Protein AF-A0A2D6P6T3-F1 (afdb_monomer)

Mean predicted aligned error: 6.08 Å

pLDDT: mean 85.12, std 9.63, ra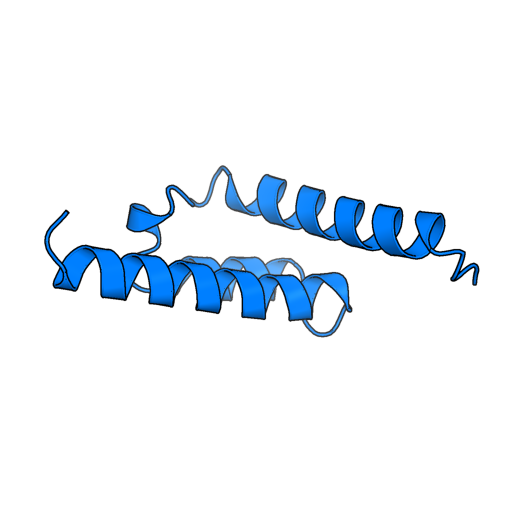nge [48.41, 93.38]

Nearest PDB structures (foldseek):
  4h9p-assembly1_C  TM=5.333E-01  e=9.479E+00  Homo sapiens

Structure (mmCIF, N/CA/C/O backbone):
data_AF-A0A2D6P6T3-F1
#
_entry.id   AF-A0A2D6P6T3-F1
#
loop_
_atom_site.group_PDB
_atom_site.id
_atom_site.type_symbol
_atom_site.label_atom_id
_atom_site.label_alt_id
_atom_site.label_comp_id
_atom_site.label_asym_id
_atom_site.label_entity_id
_atom_site.label_seq_id
_atom_site.pdbx_PDB_ins_code
_atom_site.Cartn_x
_atom_site.Cartn_y
_atom_site.Cartn_z
_atom_site.occupancy
_atom_site.B_iso_or_equiv
_atom_site.auth_seq_id
_atom_site.auth_comp_id
_atom_site.auth_asym_id
_atom_site.auth_atom_id
_atom_site.pdbx_PDB_model_num
ATOM 1 N N . MET A 1 1 ? -15.552 11.634 12.994 1.00 60.28 1 MET A N 1
ATOM 2 C CA . MET A 1 1 ? -15.058 10.305 13.426 1.00 60.28 1 MET A CA 1
ATOM 3 C C . MET A 1 1 ? -14.492 10.418 14.835 1.00 60.28 1 MET A C 1
ATOM 5 O O . MET A 1 1 ? -14.053 11.498 15.202 1.00 60.28 1 MET A O 1
ATOM 9 N N . SER A 1 2 ? -14.544 9.354 15.643 1.00 79.94 2 SER A N 1
ATOM 10 C CA . SER A 1 2 ? -13.864 9.343 16.951 1.00 79.94 2 SER A CA 1
ATOM 11 C C . SER A 1 2 ? -12.349 9.458 16.736 1.00 79.94 2 SER A C 1
ATOM 13 O O . SER A 1 2 ? -11.851 8.858 15.785 1.00 79.94 2 SER A O 1
ATOM 15 N N . LYS A 1 3 ? -11.620 10.181 17.600 1.00 81.69 3 LYS A N 1
ATOM 16 C CA . LYS A 1 3 ? -10.156 10.384 17.476 1.00 81.69 3 LYS A CA 1
ATOM 17 C C . LYS A 1 3 ? -9.387 9.069 17.302 1.00 81.69 3 LYS A C 1
ATOM 19 O O . LYS A 1 3 ? -8.424 9.009 16.557 1.00 81.69 3 LYS A O 1
ATOM 24 N N . VAL A 1 4 ? -9.873 8.005 17.941 1.00 82.94 4 VAL A N 1
ATOM 25 C CA . VAL A 1 4 ? -9.318 6.647 17.842 1.00 82.94 4 VAL A CA 1
ATOM 26 C C . VAL A 1 4 ? -9.465 6.070 16.430 1.00 82.94 4 VAL A C 1
ATOM 28 O O . VAL A 1 4 ? -8.538 5.464 15.916 1.00 82.94 4 VAL A O 1
ATOM 31 N N . LYS A 1 5 ? -10.609 6.288 15.767 1.00 82.88 5 LYS A N 1
ATOM 32 C CA . LYS A 1 5 ? -10.822 5.817 14.388 1.00 82.88 5 LYS A CA 1
ATOM 33 C C . LYS A 1 5 ? -9.954 6.579 13.390 1.00 82.88 5 LYS A C 1
ATOM 35 O O . LYS A 1 5 ? -9.451 5.962 12.464 1.00 82.88 5 LYS A O 1
ATOM 40 N N . GLN A 1 6 ? -9.773 7.886 13.594 1.00 86.50 6 GLN A N 1
ATOM 41 C CA . GLN A 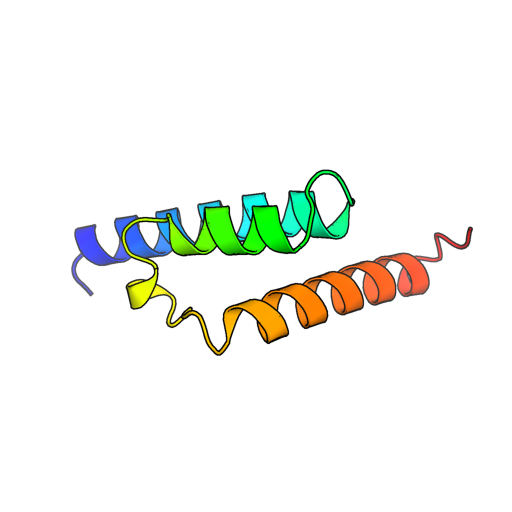1 6 ? -8.847 8.671 12.772 1.00 86.50 6 G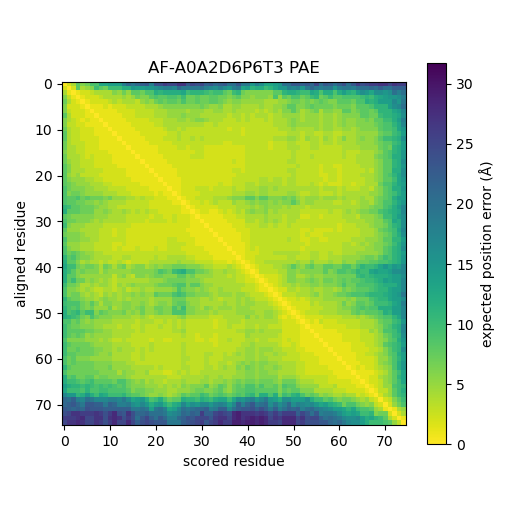LN A CA 1
ATOM 42 C C . GLN A 1 6 ? -7.419 8.163 12.929 1.00 86.50 6 GLN A C 1
ATOM 44 O O . GLN A 1 6 ? -6.802 7.860 11.927 1.00 86.50 6 GLN A O 1
ATOM 49 N N . TYR A 1 7 ? -6.958 7.940 14.164 1.00 88.38 7 TYR A N 1
ATOM 50 C CA . TYR A 1 7 ? -5.618 7.409 14.417 1.00 88.38 7 TYR A CA 1
ATOM 51 C C . TYR A 1 7 ? -5.328 6.121 13.633 1.00 88.38 7 TYR A C 1
ATOM 53 O O . TYR A 1 7 ? -4.318 6.044 12.945 1.00 88.38 7 TYR A O 1
ATOM 61 N N . TYR A 1 8 ? -6.239 5.143 13.671 1.00 86.44 8 TYR A N 1
ATOM 62 C CA . TYR A 1 8 ? -6.068 3.906 12.903 1.00 86.44 8 TYR A CA 1
ATOM 63 C C . TYR A 1 8 ? -6.168 4.113 11.389 1.00 86.44 8 TYR A C 1
ATOM 65 O O . TYR A 1 8 ? -5.513 3.393 10.642 1.00 86.44 8 TYR A O 1
ATOM 73 N N . THR A 1 9 ? -6.970 5.076 10.928 1.00 88.19 9 THR A N 1
ATOM 74 C CA . THR A 1 9 ? -7.048 5.412 9.496 1.00 88.19 9 THR A CA 1
ATOM 75 C C . THR A 1 9 ? -5.719 6.005 9.035 1.00 88.19 9 THR A C 1
ATOM 77 O O . THR A 1 9 ? -5.116 5.467 8.115 1.00 88.19 9 THR A O 1
ATOM 80 N N . ASP A 1 10 ? -5.212 7.014 9.749 1.00 90.62 10 ASP A N 1
ATOM 81 C CA . ASP A 1 10 ? -3.941 7.686 9.460 1.00 90.62 10 ASP A CA 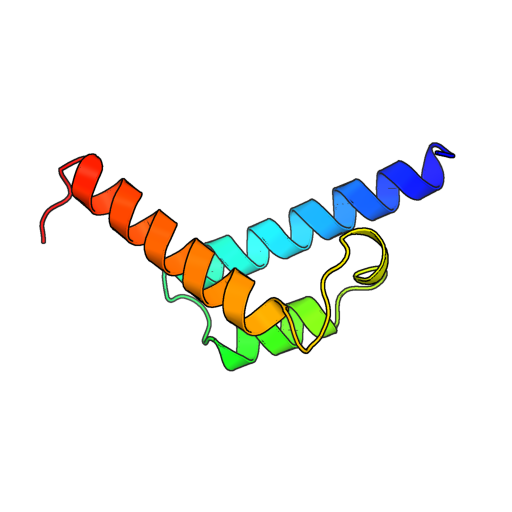1
ATOM 82 C C . ASP A 1 10 ? -2.758 6.698 9.515 1.00 90.62 10 ASP A C 1
ATOM 84 O O . ASP A 1 10 ? -1.851 6.733 8.685 1.00 90.62 10 ASP A O 1
ATOM 88 N N . GLU A 1 11 ? -2.757 5.786 10.494 1.00 91.25 11 GLU A N 1
ATOM 89 C CA . GLU A 1 11 ? -1.738 4.740 10.619 1.00 91.25 11 GLU A CA 1
ATOM 90 C C . GLU A 1 11 ? -1.797 3.743 9.453 1.00 91.25 11 GLU A C 1
ATOM 92 O O . GLU A 1 11 ? -0.759 3.340 8.926 1.00 91.25 11 GLU A O 1
ATOM 97 N N . THR A 1 12 ? -3.002 3.369 9.017 1.00 90.44 12 THR A N 1
ATOM 98 C CA . THR A 1 12 ? -3.187 2.464 7.876 1.00 90.44 12 THR A CA 1
ATOM 99 C C . THR A 1 12 ? -2.759 3.131 6.574 1.00 90.44 12 THR A C 1
ATOM 101 O O . THR A 1 12 ? -1.989 2.527 5.833 1.00 90.44 12 THR A O 1
ATOM 104 N N . GLU A 1 13 ? -3.179 4.376 6.324 1.00 89.50 13 GLU A N 1
ATOM 105 C CA . GLU A 1 13 ? -2.751 5.169 5.161 1.00 89.50 13 GLU A CA 1
ATOM 106 C C . GLU A 1 13 ? -1.228 5.246 5.087 1.00 89.50 13 GLU A C 1
ATOM 108 O O . GLU A 1 13 ? -0.634 4.896 4.071 1.00 89.50 13 GLU A O 1
ATOM 113 N N . LYS A 1 14 ? -0.576 5.587 6.202 1.00 91.62 14 LYS A N 1
ATOM 114 C CA . LYS A 1 14 ? 0.883 5.685 6.253 1.00 91.62 14 LYS A CA 1
ATOM 115 C C . LYS A 1 14 ? 1.579 4.353 5.959 1.00 91.62 14 LYS A C 1
ATOM 117 O O . LYS A 1 14 ? 2.586 4.325 5.257 1.00 91.62 14 LYS A O 1
ATOM 122 N N . ASN A 1 15 ? 1.057 3.246 6.484 1.00 92.00 15 ASN A N 1
ATOM 123 C CA . ASN A 1 15 ? 1.608 1.921 6.205 1.00 92.00 15 ASN A CA 1
ATOM 124 C C . ASN A 1 15 ? 1.426 1.515 4.734 1.00 92.00 15 ASN A C 1
ATOM 126 O O . ASN A 1 15 ? 2.329 0.912 4.152 1.00 92.00 15 ASN A O 1
ATOM 130 N N . VAL A 1 16 ? 0.275 1.835 4.133 1.00 90.38 16 VAL A N 1
ATOM 131 C CA . VAL A 1 16 ? 0.016 1.610 2.704 1.00 90.38 16 VAL A CA 1
ATOM 132 C C . VAL A 1 16 ? 0.998 2.425 1.861 1.00 90.38 16 VAL A C 1
ATOM 134 O O . VAL A 1 16 ? 1.677 1.845 1.013 1.00 90.38 16 VAL A O 1
ATOM 137 N N . ASP A 1 17 ? 1.160 3.714 2.157 1.00 90.88 17 ASP A N 1
ATOM 138 C CA . ASP A 1 17 ? 2.108 4.610 1.483 1.00 90.88 17 ASP A CA 1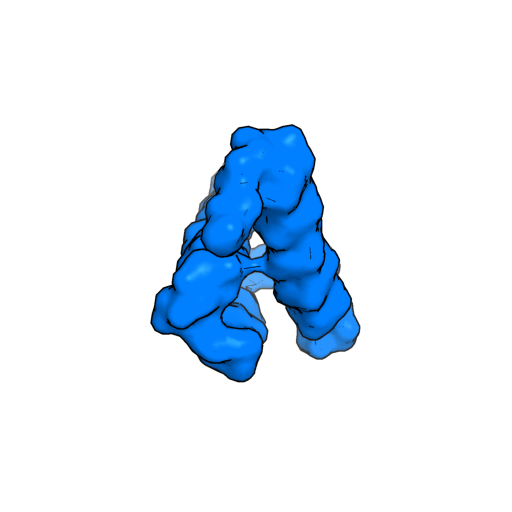
ATOM 139 C C . ASP A 1 17 ? 3.557 4.114 1.570 1.00 90.88 17 ASP A C 1
ATOM 141 O O . ASP A 1 17 ? 4.287 4.133 0.573 1.00 90.88 17 ASP A O 1
ATOM 145 N N . ASP A 1 18 ? 3.988 3.620 2.734 1.00 93.38 18 ASP A N 1
ATOM 146 C CA . ASP A 1 18 ? 5.329 3.056 2.919 1.00 93.38 18 ASP A CA 1
ATOM 147 C C . ASP A 1 18 ? 5.542 1.803 2.050 1.00 93.38 18 ASP A C 1
ATOM 149 O O . ASP A 1 18 ? 6.615 1.610 1.466 1.00 93.38 18 ASP A O 1
ATOM 153 N N . ILE A 1 19 ? 4.530 0.936 1.935 1.00 92.19 19 ILE A N 1
ATOM 154 C CA . ILE A 1 19 ? 4.597 -0.264 1.088 1.00 92.19 19 ILE A CA 1
ATOM 155 C C . ILE A 1 19 ? 4.607 0.127 -0.394 1.00 92.19 19 ILE A C 1
ATOM 157 O O . ILE A 1 19 ? 5.426 -0.398 -1.152 1.00 92.19 19 ILE A O 1
ATOM 161 N N . LEU A 1 20 ? 3.743 1.060 -0.801 1.00 90.75 20 LEU A N 1
ATOM 162 C CA . LEU A 1 20 ? 3.680 1.578 -2.167 1.00 90.75 20 LEU A CA 1
ATOM 163 C C . LEU A 1 20 ? 5.004 2.225 -2.568 1.00 90.75 20 LEU A C 1
ATOM 165 O O . LEU A 1 20 ? 5.553 1.894 -3.616 1.00 90.75 20 LEU A 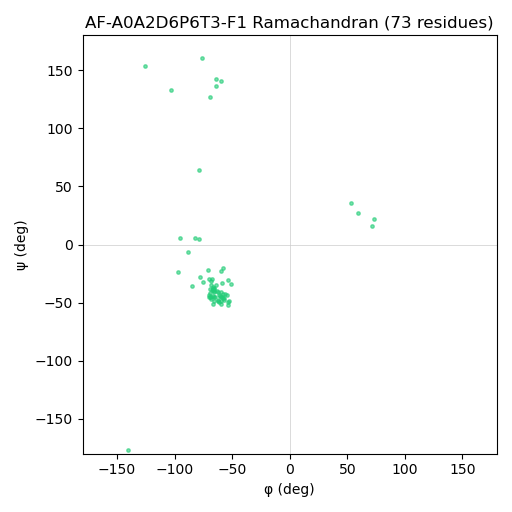O 1
ATOM 169 N N . SER A 1 21 ? 5.582 3.048 -1.695 1.00 91.56 21 SER A N 1
ATOM 170 C CA . SER A 1 21 ? 6.883 3.685 -1.912 1.00 91.56 21 SER A CA 1
ATOM 171 C C . SER A 1 21 ? 7.985 2.657 -2.175 1.00 91.56 21 SER A C 1
ATOM 173 O O . SER A 1 21 ? 8.772 2.825 -3.104 1.00 91.56 21 SER A O 1
ATOM 175 N N . LYS A 1 22 ? 8.007 1.546 -1.427 1.00 92.25 22 LYS A N 1
ATOM 176 C CA . LYS A 1 22 ? 8.938 0.426 -1.664 1.00 92.25 22 LYS A CA 1
ATOM 177 C C . LYS A 1 22 ? 8.648 -0.321 -2.965 1.00 92.25 22 LYS A C 1
ATOM 179 O O . LYS A 1 22 ? 9.565 -0.802 -3.629 1.00 92.25 22 LYS A O 1
ATOM 184 N N . TYR A 1 23 ? 7.382 -0.439 -3.347 1.00 92.62 23 TYR A N 1
ATOM 185 C CA . TYR A 1 23 ? 6.989 -1.096 -4.590 1.00 92.62 23 TYR A CA 1
ATOM 186 C C . TYR A 1 23 ? 7.383 -0.282 -5.831 1.00 92.62 23 TYR A C 1
ATOM 188 O O . TYR A 1 23 ? 7.950 -0.839 -6.776 1.00 92.62 23 TYR A O 1
ATOM 196 N N . VAL A 1 24 ? 7.141 1.033 -5.831 1.00 88.44 24 VAL A N 1
ATOM 197 C CA . VAL A 1 24 ? 7.433 1.896 -6.988 1.00 88.44 24 VAL A CA 1
ATOM 198 C C . VAL A 1 24 ? 8.934 2.030 -7.259 1.00 88.44 24 VAL A C 1
ATOM 200 O O . VAL A 1 24 ? 9.341 2.111 -8.417 1.00 88.44 24 VAL A O 1
ATOM 203 N N . ILE A 1 25 ? 9.773 1.934 -6.220 1.00 89.38 25 ILE A N 1
ATOM 204 C CA . ILE A 1 25 ? 11.241 1.871 -6.347 1.00 89.38 25 ILE A CA 1
ATOM 205 C C . ILE A 1 25 ? 11.776 0.461 -6.670 1.00 89.38 25 ILE A C 1
ATOM 207 O O . ILE A 1 25 ? 12.988 0.263 -6.704 1.00 89.38 25 ILE A O 1
ATOM 211 N N . ASN A 1 26 ? 10.898 -0.519 -6.922 1.00 87.62 26 ASN A N 1
ATOM 212 C CA . ASN A 1 26 ? 11.230 -1.932 -7.155 1.00 87.62 26 ASN A CA 1
ATOM 213 C C . ASN A 1 26 ? 11.976 -2.630 -5.991 1.00 87.62 26 ASN A C 1
ATOM 215 O O . ASN A 1 26 ? 12.696 -3.599 -6.225 1.00 87.62 26 ASN A O 1
ATOM 219 N N . GLU A 1 27 ? 11.802 -2.188 -4.740 1.00 92.38 27 GLU A N 1
ATOM 220 C CA . GLU A 1 27 ? 12.366 -2.868 -3.557 1.00 92.38 27 GLU A CA 1
ATOM 221 C C . GLU A 1 27 ? 11.575 -4.140 -3.202 1.00 92.38 27 GLU A C 1
ATOM 223 O O . GLU A 1 27 ? 12.142 -5.122 -2.723 1.00 92.38 27 GLU A O 1
ATOM 228 N N . ILE A 1 28 ? 10.263 -4.146 -3.457 1.00 93.19 28 ILE A N 1
ATOM 229 C CA . ILE A 1 28 ? 9.376 -5.298 -3.232 1.00 93.19 28 ILE A CA 1
ATOM 230 C C . ILE A 1 28 ? 8.607 -5.665 -4.504 1.00 93.19 28 ILE A C 1
ATOM 232 O O . ILE A 1 28 ? 8.356 -4.820 -5.364 1.00 93.19 28 ILE A O 1
ATOM 236 N N . SER A 1 29 ? 8.205 -6.933 -4.624 1.00 93.31 29 SER A N 1
ATOM 237 C CA . SER A 1 29 ? 7.404 -7.394 -5.761 1.00 93.31 29 SER A CA 1
ATOM 238 C C . SER A 1 29 ? 5.937 -6.968 -5.636 1.00 93.31 29 SER A C 1
ATOM 240 O O . SER A 1 29 ? 5.446 -6.700 -4.541 1.00 93.31 29 SER A O 1
ATOM 242 N N . PHE A 1 30 ? 5.206 -6.965 -6.755 1.00 89.50 30 PHE A N 1
ATOM 243 C CA . PHE A 1 30 ? 3.763 -6.680 -6.769 1.00 89.50 30 PHE A CA 1
ATOM 244 C C . PHE A 1 30 ? 2.988 -7.598 -5.814 1.00 89.50 30 PHE A C 1
ATOM 246 O O . PHE A 1 30 ? 2.158 -7.146 -5.032 1.00 89.50 30 PHE A O 1
ATOM 253 N N . LYS A 1 31 ? 3.322 -8.893 -5.822 1.00 90.88 31 LYS A N 1
ATOM 254 C CA . LYS A 1 31 ? 2.689 -9.890 -4.957 1.00 90.88 31 LYS A CA 1
ATOM 255 C C . LYS A 1 31 ? 3.006 -9.651 -3.479 1.00 90.88 31 LYS A C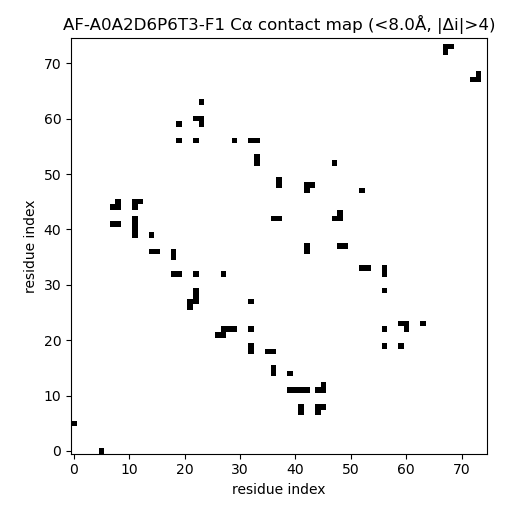 1
ATOM 257 O O . LYS A 1 31 ? 2.127 -9.827 -2.637 1.00 90.88 31 LYS A O 1
ATOM 262 N N . ASP A 1 32 ? 4.232 -9.234 -3.167 1.00 92.56 32 ASP A N 1
ATOM 263 C CA . ASP A 1 32 ? 4.621 -8.899 -1.794 1.00 92.56 32 ASP A CA 1
ATOM 264 C C . ASP A 1 32 ? 3.936 -7.624 -1.309 1.00 92.56 32 ASP A C 1
ATOM 266 O O . ASP A 1 32 ? 3.463 -7.589 -0.176 1.00 92.56 32 ASP A O 1
ATOM 270 N N . ALA A 1 33 ? 3.854 -6.597 -2.158 1.00 91.12 33 ALA A N 1
ATOM 271 C CA . ALA A 1 33 ? 3.150 -5.357 -1.855 1.00 91.12 33 ALA A CA 1
ATOM 272 C C . ALA A 1 33 ? 1.669 -5.635 -1.568 1.00 91.12 33 ALA A C 1
ATOM 274 O O . ALA A 1 33 ? 1.191 -5.311 -0.481 1.00 91.12 33 ALA A O 1
ATOM 275 N N . LYS A 1 34 ? 0.996 -6.361 -2.474 1.00 90.88 34 LYS A N 1
ATOM 276 C CA . LYS A 1 34 ? -0.387 -6.819 -2.299 1.00 90.88 34 LYS A CA 1
ATOM 277 C C . LYS A 1 34 ? -0.559 -7.586 -0.991 1.00 90.88 34 LYS A C 1
ATOM 279 O O . LYS A 1 34 ? -1.406 -7.237 -0.177 1.00 90.88 34 LYS A O 1
ATOM 284 N N . SER A 1 35 ? 0.279 -8.594 -0.740 1.00 92.12 35 SER A N 1
ATOM 285 C CA . SER A 1 35 ? 0.165 -9.406 0.475 1.00 92.12 35 SER A CA 1
ATOM 286 C C . SER A 1 35 ? 0.419 -8.609 1.756 1.00 92.12 35 SER A C 1
ATOM 288 O O . SER A 1 35 ? -0.200 -8.920 2.770 1.00 92.12 35 SER A O 1
ATOM 290 N N . LYS A 1 36 ? 1.325 -7.625 1.746 1.00 90.88 36 LYS A N 1
ATOM 291 C CA . LYS A 1 36 ? 1.586 -6.773 2.914 1.00 90.88 36 LYS A CA 1
ATOM 292 C C . LYS A 1 36 ? 0.420 -5.831 3.184 1.00 90.88 36 LYS A C 1
ATOM 294 O O . LYS A 1 36 ? 0.020 -5.726 4.334 1.00 90.88 36 LYS A O 1
ATOM 299 N N . ILE A 1 37 ? -0.140 -5.219 2.141 1.00 89.56 37 ILE A N 1
ATOM 300 C CA . ILE A 1 37 ? -1.290 -4.318 2.264 1.00 89.56 37 ILE A CA 1
ATOM 301 C C . ILE A 1 37 ? -2.517 -5.101 2.743 1.00 89.56 37 ILE A C 1
ATOM 303 O O . ILE A 1 37 ? -3.127 -4.725 3.732 1.00 89.56 37 ILE A O 1
ATOM 307 N N . MET A 1 38 ? -2.790 -6.274 2.169 1.00 88.50 38 MET A N 1
ATOM 308 C CA . MET A 1 38 ? -3.862 -7.171 2.632 1.00 88.50 38 MET A CA 1
ATOM 309 C C . MET A 1 38 ? -3.720 -7.651 4.081 1.00 88.50 38 MET A C 1
ATOM 311 O O . MET A 1 38 ? -4.699 -8.079 4.684 1.00 88.50 38 MET A O 1
ATOM 315 N N . LYS A 1 39 ? -2.503 -7.636 4.631 1.00 89.94 39 LYS A N 1
ATOM 316 C CA . LYS A 1 39 ? -2.232 -8.005 6.026 1.00 89.94 39 LYS A CA 1
ATOM 317 C C . LYS A 1 39 ? -2.352 -6.827 6.991 1.00 89.94 39 LYS A C 1
ATOM 319 O O . LYS A 1 39 ? -2.213 -7.054 8.189 1.00 89.94 39 LYS A O 1
ATOM 324 N N . LEU A 1 40 ? -2.552 -5.599 6.505 1.00 87.44 40 LEU A N 1
ATOM 325 C CA . LEU A 1 40 ? -2.736 -4.448 7.379 1.00 87.44 40 LEU A CA 1
ATOM 326 C C . LEU A 1 40 ? -4.078 -4.548 8.094 1.00 87.44 40 LEU A C 1
ATOM 328 O O . LEU A 1 40 ? -5.139 -4.668 7.477 1.00 87.44 40 LEU A O 1
ATOM 332 N N . ASP A 1 41 ? -4.018 -4.446 9.416 1.00 79.94 41 ASP A N 1
ATOM 333 C CA . ASP A 1 41 ? -5.212 -4.271 10.219 1.00 79.94 41 ASP A CA 1
ATOM 334 C C . ASP A 1 41 ? -5.853 -2.930 9.862 1.00 79.94 41 ASP A C 1
ATOM 336 O O . ASP A 1 41 ? -5.175 -1.911 9.756 1.00 79.94 41 ASP A O 1
ATOM 340 N N . ASN A 1 42 ? -7.179 -2.929 9.723 1.00 83.06 42 ASN A N 1
ATOM 341 C CA . ASN A 1 42 ? -7.977 -1.755 9.365 1.00 83.06 42 ASN A CA 1
ATOM 342 C C . ASN A 1 42 ? -7.883 -1.293 7.901 1.00 83.06 42 ASN A C 1
ATOM 344 O O . ASN A 1 42 ? -8.292 -0.172 7.603 1.00 83.06 42 ASN A O 1
ATOM 348 N N . LEU A 1 43 ? -7.483 -2.162 6.968 1.00 84.31 43 LEU A N 1
ATOM 349 C CA . LEU A 1 43 ? -7.563 -1.872 5.528 1.00 84.31 43 LEU A CA 1
ATOM 350 C C . LEU A 1 43 ? -8.976 -1.439 5.070 1.00 84.31 43 LEU A C 1
ATOM 352 O O . LEU A 1 43 ? -9.138 -0.564 4.224 1.00 84.31 43 LEU A O 1
ATOM 356 N N . ASN A 1 44 ? -10.012 -1.950 5.741 1.00 82.56 44 ASN A N 1
ATOM 357 C CA . ASN A 1 44 ? -11.403 -1.525 5.555 1.00 82.56 44 ASN A CA 1
ATOM 358 C C . ASN A 1 44 ? -11.648 -0.023 5.815 1.00 82.56 44 ASN A C 1
ATOM 360 O O . ASN A 1 44 ? -12.668 0.503 5.381 1.00 82.56 44 ASN A O 1
ATOM 364 N N . LEU A 1 45 ? -10.770 0.673 6.550 1.00 84.31 45 LEU A N 1
ATOM 365 C CA . LEU A 1 45 ? -10.896 2.115 6.805 1.00 84.31 45 LEU A CA 1
ATOM 366 C C . LEU A 1 45 ? -10.461 2.962 5.606 1.00 84.31 45 LEU A C 1
ATOM 368 O O . LEU A 1 45 ? -10.984 4.059 5.435 1.00 84.31 45 LEU A O 1
ATOM 372 N N . VAL A 1 46 ? -9.549 2.445 4.780 1.00 84.38 46 VAL A N 1
ATOM 373 C CA . VAL A 1 46 ? -9.035 3.114 3.574 1.00 84.38 46 VAL A CA 1
ATOM 374 C C . VAL A 1 46 ? -9.775 2.702 2.301 1.00 84.38 46 VAL A C 1
ATOM 376 O O . VAL A 1 46 ? -9.424 3.150 1.217 1.00 84.38 46 VAL A O 1
ATOM 379 N N . ASN A 1 47 ? -10.840 1.899 2.421 1.00 83.50 47 ASN A N 1
ATOM 380 C CA . ASN A 1 47 ? -11.592 1.344 1.289 1.00 83.50 47 ASN A CA 1
ATOM 381 C C . ASN A 1 47 ? -10.693 0.618 0.275 1.00 83.50 47 ASN A C 1
ATOM 383 O O . ASN A 1 47 ? -10.940 0.684 -0.925 1.00 83.50 47 ASN A O 1
ATOM 387 N N . ILE A 1 48 ? -9.647 -0.056 0.754 1.00 84.50 48 ILE A N 1
ATOM 388 C CA . ILE A 1 48 ? -8.782 -0.893 -0.076 1.00 84.50 48 ILE A CA 1
ATOM 389 C C . ILE A 1 48 ? -9.154 -2.353 0.180 1.00 84.50 48 ILE A C 1
ATOM 391 O O . ILE A 1 48 ? -9.298 -2.774 1.329 1.00 84.50 48 ILE A O 1
ATOM 395 N N . ASP A 1 49 ? -9.316 -3.116 -0.891 1.00 84.81 49 ASP A N 1
ATOM 396 C CA . ASP A 1 49 ? -9.689 -4.523 -0.883 1.00 84.81 49 ASP A CA 1
ATOM 397 C C . ASP A 1 49 ? -8.905 -5.305 -1.945 1.00 84.81 49 ASP A C 1
ATOM 399 O O . ASP A 1 49 ? -7.991 -4.798 -2.593 1.00 84.81 49 ASP A O 1
ATOM 403 N N . GLU A 1 50 ? -9.211 -6.591 -2.082 1.00 83.19 50 GLU A N 1
ATOM 404 C CA . GLU A 1 50 ? -8.495 -7.478 -2.992 1.00 83.19 50 GLU A CA 1
ATOM 405 C C . GLU A 1 50 ? -8.750 -7.230 -4.476 1.00 83.19 50 GLU A C 1
ATOM 407 O O . GLU A 1 50 ? -7.901 -7.603 -5.298 1.00 83.19 50 GLU A O 1
ATOM 412 N N . ASP A 1 51 ? -9.876 -6.586 -4.778 1.00 86.75 51 ASP A N 1
ATOM 413 C CA . ASP A 1 51 ? -10.330 -6.270 -6.123 1.00 86.75 51 ASP A CA 1
ATOM 414 C C . ASP A 1 51 ? -9.698 -4.960 -6.615 1.00 86.75 51 ASP A C 1
ATOM 416 O O . ASP A 1 51 ? -9.336 -4.852 -7.787 1.00 86.75 51 ASP A O 1
ATOM 420 N N . ASN A 1 52 ? -9.500 -3.981 -5.723 1.00 88.06 52 ASN A N 1
ATOM 421 C CA . ASN A 1 52 ? -8.962 -2.665 -6.074 1.00 88.06 52 ASN A CA 1
ATOM 422 C C . ASN A 1 52 ? -7.453 -2.499 -5.839 1.00 88.06 52 ASN A C 1
ATOM 424 O O . ASN A 1 52 ? -6.818 -1.680 -6.506 1.00 88.06 52 ASN A O 1
ATOM 428 N N . ILE A 1 53 ? -6.845 -3.290 -4.947 1.00 87.50 53 ILE A N 1
ATOM 429 C CA . ILE A 1 53 ? -5.425 -3.155 -4.592 1.00 87.50 53 ILE A CA 1
ATOM 430 C C . ILE A 1 53 ? -4.500 -3.303 -5.803 1.00 87.50 53 ILE A C 1
ATOM 432 O O . ILE A 1 53 ? -3.452 -2.660 -5.873 1.00 87.50 53 ILE A O 1
ATOM 436 N N . ASP A 1 54 ? -4.893 -4.133 -6.768 1.00 90.31 54 ASP A N 1
ATOM 437 C CA . ASP A 1 54 ? -4.121 -4.366 -7.985 1.00 90.31 54 ASP A CA 1
ATOM 438 C C . ASP A 1 54 ? -4.067 -3.106 -8.852 1.00 90.31 54 ASP A C 1
ATOM 440 O O . ASP A 1 54 ? -2.995 -2.724 -9.325 1.00 90.31 54 ASP A O 1
ATOM 444 N N . GLU A 1 55 ? -5.207 -2.433 -9.006 1.00 88.94 55 GLU A N 1
ATOM 445 C CA . GLU A 1 55 ? -5.322 -1.176 -9.743 1.00 88.94 55 GLU A CA 1
ATOM 446 C C . GLU A 1 55 ? -4.555 -0.054 -9.040 1.00 88.94 55 GLU A C 1
ATOM 448 O O . GLU A 1 55 ? -3.772 0.642 -9.685 1.00 88.94 55 GLU A O 1
ATOM 453 N N . VAL A 1 56 ? -4.697 0.060 -7.714 1.00 88.56 56 VAL A N 1
ATOM 454 C CA . VAL A 1 56 ? -3.974 1.047 -6.894 1.00 88.56 56 VAL A CA 1
ATOM 455 C C . VAL A 1 56 ? -2.464 0.887 -7.057 1.00 88.56 56 VAL A C 1
ATOM 457 O O . VAL A 1 56 ? -1.762 1.860 -7.315 1.00 88.56 56 VAL A O 1
ATOM 460 N N . LEU A 1 57 ? -1.950 -0.344 -6.969 1.00 89.44 57 LEU A N 1
ATOM 461 C CA . LEU A 1 57 ? -0.522 -0.619 -7.139 1.00 89.44 57 LEU A CA 1
ATOM 462 C C . LEU A 1 57 ? -0.016 -0.209 -8.529 1.00 89.44 57 LEU A C 1
ATOM 464 O O . LEU A 1 57 ? 1.064 0.376 -8.646 1.00 89.44 57 LEU A O 1
ATOM 468 N N . ILE A 1 58 ? -0.770 -0.529 -9.583 1.00 89.50 58 ILE A N 1
ATOM 469 C CA . ILE A 1 58 ? -0.395 -0.199 -10.963 1.00 89.50 58 ILE A CA 1
ATOM 470 C C . ILE A 1 58 ? -0.404 1.318 -11.171 1.00 89.50 58 ILE A C 1
ATOM 472 O O . ILE A 1 58 ? 0.585 1.856 -11.674 1.00 89.50 58 ILE A O 1
ATOM 476 N N . LEU A 1 59 ? -1.472 2.000 -10.747 1.00 89.31 59 LEU A N 1
ATOM 477 C CA . LEU A 1 59 ? -1.621 3.450 -10.870 1.00 89.31 59 LEU A CA 1
ATOM 478 C C . LEU A 1 59 ? -0.484 4.192 -10.163 1.00 89.31 59 LEU A C 1
ATOM 480 O O . LEU A 1 59 ? 0.155 5.043 -10.778 1.00 89.31 59 LEU A O 1
ATOM 484 N N . GLU A 1 60 ? -0.136 3.796 -8.940 1.00 88.50 60 GLU A N 1
ATOM 485 C CA . GLU A 1 60 ? 0.915 4.465 -8.164 1.00 88.50 60 GLU A CA 1
ATOM 486 C C . GLU A 1 60 ? 2.292 4.289 -8.785 1.00 88.50 60 GLU A C 1
ATOM 488 O O . GLU A 1 60 ? 3.113 5.212 -8.796 1.00 88.50 60 GLU A O 1
ATOM 493 N N . LYS A 1 61 ? 2.548 3.114 -9.358 1.00 87.94 61 LYS A N 1
ATOM 494 C CA . LYS A 1 61 ? 3.785 2.859 -10.088 1.00 87.94 61 LYS A CA 1
ATOM 495 C C . LYS A 1 61 ? 3.854 3.671 -11.372 1.00 87.94 61 LYS A C 1
ATOM 497 O O . LYS A 1 61 ? 4.893 4.274 -11.648 1.00 87.94 61 LYS A O 1
ATOM 502 N N . GLU A 1 62 ? 2.773 3.721 -12.143 1.00 87.69 62 GLU A N 1
ATOM 503 C CA . GLU A 1 62 ? 2.704 4.578 -13.323 1.00 87.69 62 GLU A CA 1
ATOM 504 C C . GLU A 1 62 ? 2.905 6.051 -12.969 1.00 87.69 62 GLU A C 1
ATOM 506 O O . GLU A 1 62 ? 3.670 6.739 -13.642 1.00 87.69 62 GLU A O 1
ATOM 511 N N . ASP A 1 63 ? 2.256 6.538 -11.916 1.00 88.44 63 ASP A N 1
ATOM 512 C CA . ASP A 1 63 ? 2.364 7.922 -11.467 1.00 88.44 63 ASP A CA 1
ATOM 513 C C . ASP A 1 63 ? 3.764 8.256 -10.963 1.00 88.44 63 ASP A C 1
AT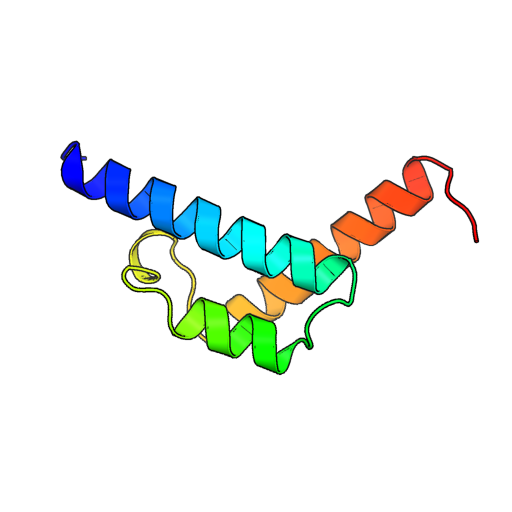OM 515 O O . ASP A 1 63 ? 4.288 9.332 -11.266 1.00 88.44 63 ASP A O 1
ATOM 519 N N . TYR A 1 64 ? 4.423 7.324 -10.274 1.00 86.81 64 TYR A N 1
ATOM 520 C CA . TYR A 1 64 ? 5.831 7.448 -9.916 1.00 86.81 64 TYR A CA 1
ATOM 521 C C . TYR A 1 64 ? 6.724 7.588 -11.157 1.00 86.81 64 TYR A C 1
ATOM 523 O O . TYR A 1 64 ? 7.515 8.530 -11.245 1.00 86.81 64 TYR A O 1
ATOM 531 N N . TYR A 1 65 ? 6.560 6.727 -12.166 1.00 83.69 65 TYR A N 1
ATOM 532 C CA . TYR A 1 65 ? 7.320 6.838 -13.416 1.00 83.69 65 TYR A CA 1
ATOM 533 C C . TYR A 1 65 ? 6.984 8.107 -14.209 1.00 83.69 65 TYR A C 1
ATOM 535 O O . TYR A 1 65 ? 7.883 8.730 -14.775 1.00 83.69 65 TYR A O 1
ATOM 543 N N . LYS A 1 66 ? 5.717 8.536 -14.241 1.00 86.50 66 LYS A N 1
ATOM 544 C CA . LYS A 1 66 ? 5.307 9.807 -14.859 1.00 86.50 66 LYS A CA 1
ATOM 545 C C . LYS A 1 66 ? 5.979 10.987 -14.161 1.00 86.50 66 LYS A C 1
ATOM 547 O O . LYS A 1 66 ? 6.483 11.867 -14.855 1.00 86.50 66 LYS A O 1
ATOM 552 N N . LYS A 1 67 ? 6.033 11.001 -12.823 1.00 83.69 67 LYS A N 1
ATOM 553 C CA . LYS A 1 67 ? 6.746 12.025 -12.038 1.00 83.69 67 LYS A CA 1
ATOM 554 C C . LYS A 1 67 ? 8.241 12.025 -12.362 1.00 83.69 67 LYS A C 1
ATOM 556 O O . LYS A 1 67 ? 8.753 13.073 -12.736 1.00 83.69 67 LYS A O 1
ATOM 561 N N . LEU A 1 68 ? 8.903 10.866 -12.352 1.00 79.44 68 LEU A N 1
ATOM 562 C CA . LEU A 1 68 ? 10.325 10.745 -12.708 1.00 79.44 68 LEU A CA 1
ATOM 563 C C . LEU A 1 68 ? 10.640 11.265 -14.121 1.00 79.44 68 LEU A C 1
ATOM 565 O O . LEU A 1 68 ? 11.591 12.026 -14.306 1.00 79.44 68 LEU A O 1
ATOM 569 N N . ASN A 1 69 ? 9.820 10.891 -15.109 1.00 75.00 69 ASN A N 1
ATOM 570 C CA . ASN A 1 69 ? 9.976 11.339 -16.494 1.00 75.00 69 ASN A CA 1
ATOM 571 C C . ASN A 1 69 ? 9.704 12.844 -16.645 1.00 75.00 69 ASN A C 1
ATOM 573 O O . ASN A 1 69 ? 10.408 13.534 -17.379 1.00 75.00 69 ASN A O 1
ATOM 577 N N . LYS A 1 70 ? 8.701 13.373 -15.933 1.00 73.25 70 LYS A N 1
ATOM 578 C CA . LYS A 1 70 ? 8.351 14.802 -15.941 1.00 73.25 70 LYS A CA 1
ATOM 579 C C . LYS A 1 70 ? 9.399 15.664 -15.229 1.00 73.25 70 LYS A C 1
ATOM 581 O O . LYS A 1 70 ? 9.605 16.807 -15.622 1.00 73.25 70 LYS A O 1
ATOM 586 N N . GLU A 1 71 ? 10.085 15.114 -14.230 1.00 66.44 71 GLU A N 1
ATOM 587 C CA . GLU A 1 71 ? 11.220 15.737 -13.536 1.00 66.44 71 GLU A CA 1
ATOM 588 C C . GLU A 1 71 ? 12.544 15.637 -14.317 1.00 66.44 71 GLU A C 1
ATOM 590 O O . GLU A 1 71 ? 13.587 16.068 -13.825 1.00 66.44 71 GLU A O 1
ATOM 595 N N . GLY A 1 72 ? 12.533 15.102 -15.544 1.00 55.31 72 GLY A N 1
ATOM 596 C CA . GLY A 1 72 ? 13.713 15.073 -16.409 1.00 55.31 72 GLY A CA 1
ATOM 597 C C . GLY A 1 72 ? 14.800 14.095 -15.960 1.00 55.31 72 GLY A C 1
ATOM 598 O O . GLY A 1 72 ? 15.921 14.167 -16.461 1.00 55.31 72 GLY A O 1
ATOM 599 N N . ARG A 1 73 ? 14.489 13.147 -15.064 1.00 55.38 73 ARG A N 1
ATOM 600 C CA . ARG A 1 73 ? 15.356 11.993 -14.782 1.00 55.38 73 ARG A CA 1
ATOM 601 C C . ARG A 1 73 ? 15.180 10.950 -15.888 1.00 55.38 73 ARG A C 1
ATOM 603 O O . ARG A 1 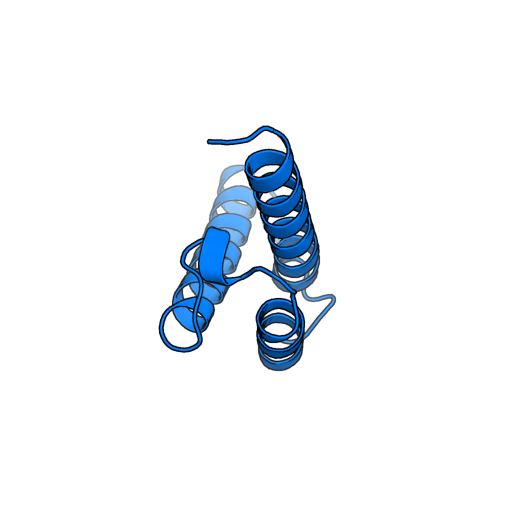73 ? 14.657 9.865 -15.658 1.00 55.38 73 ARG A O 1
ATOM 610 N N . SER A 1 74 ? 15.564 11.323 -17.107 1.00 48.41 74 SER A N 1
ATOM 611 C CA . SER A 1 74 ? 15.749 10.364 -18.195 1.00 48.41 74 SER A CA 1
ATOM 612 C C . SER A 1 74 ? 16.822 9.357 -17.781 1.00 48.41 74 SER A C 1
ATOM 614 O O . SER A 1 74 ? 17.805 9.744 -17.143 1.00 48.41 74 SER A O 1
ATOM 616 N N . GLN A 1 75 ? 16.606 8.085 -18.131 1.00 50.53 75 GLN A N 1
ATOM 617 C CA . GLN A 1 75 ? 17.659 7.066 -18.133 1.00 50.53 75 GLN A CA 1
ATOM 618 C C . GLN A 1 75 ? 18.886 7.537 -18.915 1.00 50.53 75 GLN A C 1
ATOM 620 O O . GLN A 1 75 ? 18.691 8.320 -19.880 1.00 50.53 75 GLN A O 1
#

Radius of gyration: 13.82 Å; Cα contacts (8 Å, |Δi|>4): 50; chains: 1; bounding box: 33×26×36 Å

Solvent-accessible surface area (backbone atoms only — not comparable to full-atom values): 4336 Å² total; per-residue (Å²): 129,58,73,68,58,48,51,50,37,56,51,36,53,52,52,45,51,55,42,48,56,35,36,59,72,64,75,42,51,73,68,54,39,52,54,53,50,74,65,43,75,59,35,76,67,74,75,52,48,89,84,50,46,62,56,53,55,51,52,52,34,51,51,50,52,50,49,40,56,73,71,64,62,67,132

Sequence (75 aa):
MSKVKQYYTDETEKNVDDILSKYVINEISFKDAKSKIMKLDNLNLVNIDEDNIDEVLILEKEDYYKKLNKEGRSQ

Foldseek 3Di:
DPPVLVVLLVVLVVQLVVLLVCVLVVVDDLVRSLVSNVPRPPNVSVVDDPVCSSVVSVVSNVVSVVVCVVVVVDD

Secondary structure (DSSP, 8-state):
--HHHHHHHHHHHHHHHHHHHHHHTTSS-HHHHHHHHHTSTTGGGTT--TTTHHHHHHHHHHHHHHHHHHTT---